Protein AF-A0A5B0RCK7-F1 (afdb_monomer_lite)

Foldseek 3Di:
DDDDDDDDDDDDDDDDDDDDDDDDDDDPCPVPPPDPQDPLNVLLVLLLVCVLVPDDQVRSQVCCCPPVVDHDDSVVVVVSCVVSVVDPVSHDDDPDDDDDPVVVVVVVPPDDPPDDDD

Secondary structure (DSSP, 8-state):
----------------PPP-------------------HHHHHHHHHHHHHHTT--HHHHHHHHHHHH-----HHHHHHHHHHTT--TTTS-PPPPPPPPHHHHHHHHHT--------

Organism: NCBI:txid56615

Radius of gyration: 30.02 Å; chains: 1; bounding box: 58×98×50 Å

Sequence (118 aa):
MDILTSDYPNTSGTDDDPNPDESDQSTIKDHTNSNTLTSDDLVKLIVQSLLTSGHKGPKILQILREQHGISMSASTLTRKRQTWALRQVDLPQKPPKLLDPTVRASIIYCHPTQKAST

pLDDT: mean 75.55, std 17.01, range [42.31, 97.62]

Structure (mmCIF, N/CA/C/O backbone):
data_AF-A0A5B0RCK7-F1
#
_entry.id   AF-A0A5B0RCK7-F1
#
loop_
_atom_site.group_PDB
_atom_site.id
_atom_site.type_symbol
_atom_site.label_atom_id
_atom_site.label_alt_id
_a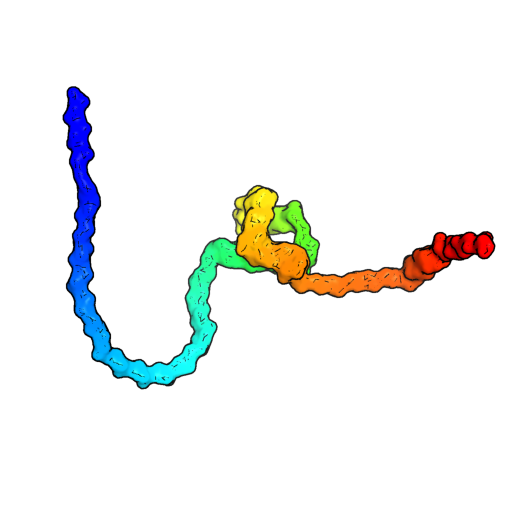tom_site.label_comp_id
_atom_site.label_asym_id
_atom_site.label_entity_id
_atom_site.label_seq_id
_atom_site.pdbx_PDB_ins_code
_atom_site.Cartn_x
_atom_site.Cartn_y
_atom_site.Cartn_z
_atom_site.occupancy
_atom_site.B_iso_or_equiv
_atom_site.auth_seq_id
_atom_site.auth_comp_id
_atom_site.auth_asym_id
_atom_site.auth_atom_id
_atom_site.pdbx_PDB_model_num
ATOM 1 N N . MET A 1 1 ? 12.880 50.944 -24.642 1.00 42.31 1 MET A N 1
ATOM 2 C CA . MET A 1 1 ? 12.672 50.315 -23.315 1.00 42.31 1 MET A CA 1
ATOM 3 C C . MET A 1 1 ? 13.525 49.073 -23.366 1.00 42.31 1 MET A C 1
ATOM 5 O O . MET A 1 1 ? 13.051 48.026 -23.782 1.00 42.31 1 MET A O 1
ATOM 9 N N . ASP A 1 2 ? 14.805 49.241 -23.068 1.00 49.94 2 ASP A N 1
ATOM 10 C CA . ASP A 1 2 ? 15.836 48.259 -23.378 1.00 49.94 2 ASP A CA 1
ATOM 11 C C . ASP A 1 2 ? 16.515 47.919 -22.056 1.00 49.94 2 ASP A C 1
ATOM 13 O O . ASP A 1 2 ? 17.226 48.744 -21.483 1.00 49.94 2 ASP A O 1
ATOM 17 N N . ILE A 1 3 ? 16.201 46.742 -21.514 1.00 57.16 3 ILE A N 1
ATOM 18 C CA . ILE A 1 3 ? 16.793 46.239 -20.274 1.00 57.16 3 ILE A CA 1
ATOM 19 C C . ILE A 1 3 ? 17.842 45.203 -20.679 1.00 57.16 3 ILE A C 1
ATOM 21 O O . ILE A 1 3 ? 17.513 44.073 -21.031 1.00 57.16 3 ILE A O 1
ATOM 25 N N . LEU A 1 4 ? 19.108 45.621 -20.667 1.00 59.84 4 LEU A N 1
ATOM 26 C CA . LEU A 1 4 ? 20.269 44.736 -20.734 1.00 59.84 4 LEU A CA 1
ATOM 27 C C . LEU A 1 4 ? 20.502 44.139 -19.340 1.00 59.84 4 LEU A C 1
ATOM 29 O O . LEU A 1 4 ? 20.915 44.851 -18.428 1.00 59.84 4 LEU A O 1
ATOM 33 N N . THR A 1 5 ? 20.250 42.843 -19.166 1.00 60.44 5 THR A N 1
ATOM 34 C CA . THR A 1 5 ? 20.640 42.102 -17.956 1.00 60.44 5 THR A CA 1
ATOM 35 C C . THR A 1 5 ? 21.871 41.245 -18.262 1.00 60.44 5 THR A C 1
ATOM 37 O O . THR A 1 5 ? 21.763 40.105 -18.699 1.00 60.44 5 THR A O 1
ATOM 40 N N . SER A 1 6 ? 23.045 41.849 -18.068 1.00 60.56 6 SER A N 1
ATOM 41 C CA . SER A 1 6 ? 24.309 41.206 -17.663 1.00 60.56 6 SER A CA 1
ATOM 42 C C . SER A 1 6 ? 24.152 40.585 -16.268 1.00 60.56 6 SER A C 1
ATOM 44 O O . SER A 1 6 ? 23.304 41.047 -15.511 1.00 60.56 6 SER A O 1
ATOM 46 N N . ASP A 1 7 ? 24.952 39.675 -15.734 1.00 55.94 7 ASP A N 1
ATOM 47 C CA . ASP A 1 7 ? 26.014 38.746 -16.134 1.00 55.94 7 ASP A CA 1
ATOM 48 C C . ASP A 1 7 ? 26.162 37.818 -14.882 1.00 55.94 7 ASP A C 1
ATOM 50 O O . ASP A 1 7 ? 25.414 37.954 -13.912 1.00 55.94 7 ASP A O 1
ATOM 54 N N . TYR A 1 8 ? 27.036 36.825 -14.922 1.00 65.06 8 TYR A N 1
ATOM 55 C CA . TYR A 1 8 ? 26.983 35.518 -14.257 1.00 65.06 8 TYR A CA 1
ATOM 56 C C . TYR A 1 8 ? 27.242 35.504 -12.726 1.00 65.06 8 TYR A C 1
ATOM 58 O O . TYR A 1 8 ? 27.738 36.479 -12.158 1.00 65.06 8 TYR A O 1
ATOM 66 N N . PRO A 1 9 ? 26.922 34.394 -12.017 1.00 64.12 9 PRO A N 1
ATOM 67 C CA . PRO A 1 9 ? 27.135 34.286 -10.573 1.00 64.12 9 PRO A CA 1
ATOM 68 C C . PRO A 1 9 ? 28.619 34.261 -10.184 1.00 64.12 9 PRO A C 1
ATOM 70 O O . PRO A 1 9 ? 29.416 33.480 -10.700 1.00 64.12 9 PRO A O 1
ATOM 73 N N . ASN A 1 10 ? 28.940 35.093 -9.194 1.00 56.38 10 ASN A N 1
ATOM 74 C CA . ASN A 1 10 ? 30.232 35.203 -8.531 1.00 56.38 10 ASN A CA 1
ATOM 75 C C . ASN A 1 10 ? 30.588 33.884 -7.815 1.00 56.38 10 ASN A C 1
ATOM 77 O O . ASN A 1 10 ? 29.970 33.530 -6.809 1.00 56.38 10 ASN A O 1
ATOM 81 N N . THR A 1 11 ? 31.577 33.145 -8.318 1.00 61.62 11 THR A N 1
ATOM 82 C CA . THR A 1 11 ? 32.159 31.996 -7.614 1.00 61.62 11 THR A CA 1
ATOM 83 C C . THR A 1 11 ? 33.141 32.511 -6.567 1.00 61.62 11 THR A C 1
ATOM 85 O O . THR A 1 11 ? 34.293 32.807 -6.881 1.00 61.62 11 THR A O 1
ATOM 88 N N . SER A 1 12 ? 32.692 32.639 -5.320 1.00 63.06 12 SER A N 1
ATOM 89 C CA . SER A 1 12 ? 33.587 32.944 -4.203 1.00 63.06 12 SER A CA 1
ATOM 90 C C . SER A 1 12 ? 34.255 31.645 -3.752 1.00 63.06 12 SER A C 1
ATOM 92 O O . SER A 1 12 ? 33.657 30.849 -3.030 1.00 63.06 12 SER A O 1
ATOM 94 N N . GLY A 1 13 ? 35.471 31.405 -4.243 1.00 57.16 13 GLY A N 1
ATOM 95 C CA . GLY A 1 13 ? 36.346 30.352 -3.738 1.00 57.16 13 GLY A CA 1
ATOM 96 C C . GLY A 1 13 ? 36.740 30.667 -2.299 1.00 57.16 13 GLY A C 1
ATOM 97 O O . GLY A 1 13 ? 37.287 31.735 -2.033 1.00 57.16 13 GLY A O 1
ATOM 98 N N . THR A 1 14 ? 36.412 29.762 -1.381 1.00 60.78 14 THR A N 1
ATOM 99 C CA . THR A 1 14 ? 36.947 29.771 -0.021 1.00 60.78 14 THR A CA 1
ATOM 100 C C . THR A 1 14 ? 38.129 28.812 0.007 1.00 60.78 14 THR A C 1
ATOM 102 O O . THR A 1 14 ? 37.987 27.627 -0.285 1.00 60.78 14 THR A O 1
ATOM 105 N N . ASP A 1 15 ? 39.289 29.386 0.276 1.00 65.31 15 ASP A N 1
ATOM 106 C CA . ASP A 1 15 ? 40.564 28.733 0.533 1.00 65.31 15 ASP A CA 1
ATOM 107 C C . ASP A 1 15 ? 40.661 28.605 2.060 1.00 65.31 15 ASP A C 1
ATOM 109 O O . ASP A 1 15 ? 40.685 29.626 2.746 1.00 65.31 15 ASP A O 1
ATOM 113 N N . ASP A 1 16 ? 40.569 27.387 2.598 1.00 63.62 16 ASP A N 1
ATOM 114 C CA . ASP A 1 16 ? 41.021 27.105 3.963 1.00 63.62 16 ASP A CA 1
ATOM 115 C C . ASP A 1 16 ? 41.603 25.682 4.013 1.00 63.62 16 ASP A C 1
ATOM 117 O O . ASP A 1 16 ? 41.055 24.733 3.439 1.00 63.62 16 ASP A O 1
ATOM 121 N N . ASP A 1 17 ? 42.780 25.620 4.619 1.00 65.81 17 ASP A N 1
ATOM 122 C CA . ASP A 1 17 ? 43.878 24.663 4.469 1.00 65.81 17 ASP A CA 1
ATOM 123 C C . ASP A 1 17 ? 43.581 23.311 5.180 1.00 65.81 17 ASP A C 1
ATOM 125 O O . ASP A 1 17 ? 42.613 23.186 5.939 1.00 65.81 17 ASP A O 1
ATOM 129 N N . PRO A 1 18 ? 44.374 22.245 4.947 1.00 57.56 18 PRO A N 1
ATOM 130 C CA . PRO A 1 18 ? 44.056 20.897 5.379 1.00 57.56 18 PRO A CA 1
ATOM 131 C C . PRO A 1 18 ? 44.380 20.654 6.857 1.00 57.56 18 PRO A C 1
ATOM 133 O O . PRO A 1 18 ? 45.447 20.979 7.372 1.00 57.56 18 PRO A O 1
ATOM 136 N N . ASN A 1 19 ? 43.455 19.950 7.505 1.00 56.09 19 ASN A N 1
ATOM 137 C CA . ASN A 1 19 ? 43.647 19.276 8.784 1.00 56.09 19 ASN A CA 1
ATOM 138 C C . ASN A 1 19 ? 44.794 18.248 8.691 1.00 56.09 19 ASN A C 1
ATOM 140 O O . ASN A 1 19 ? 44.848 17.488 7.717 1.00 56.09 19 ASN A O 1
ATOM 144 N N . PRO A 1 20 ? 45.640 18.137 9.726 1.00 59.66 20 PRO A N 1
ATOM 145 C CA . PRO A 1 20 ? 45.731 16.830 10.370 1.00 59.66 20 PRO A CA 1
ATOM 146 C C . PRO A 1 20 ? 46.004 16.955 11.873 1.00 59.66 20 PRO A C 1
ATOM 148 O O . PRO A 1 20 ? 47.097 17.335 12.281 1.00 59.66 20 PRO A O 1
ATOM 151 N N . ASP A 1 21 ? 45.054 16.538 12.703 1.00 47.94 21 ASP A N 1
ATOM 152 C CA . ASP A 1 21 ? 45.414 16.003 14.012 1.00 47.94 21 ASP A CA 1
ATOM 153 C C . ASP A 1 21 ? 44.626 14.721 14.257 1.00 47.94 21 ASP A C 1
ATOM 155 O O . ASP A 1 21 ? 43.390 14.680 14.229 1.00 47.94 21 ASP A O 1
ATOM 159 N N . GLU A 1 22 ? 45.393 13.645 14.374 1.00 60.62 22 GLU A N 1
ATOM 160 C CA . GLU A 1 22 ? 44.922 12.316 14.693 1.00 60.62 22 GLU A CA 1
ATOM 161 C C . GLU A 1 22 ? 44.479 12.285 16.152 1.00 60.62 22 GLU A C 1
ATOM 163 O O . GLU A 1 22 ? 45.253 12.570 17.062 1.00 60.62 22 GLU A O 1
ATOM 168 N N . SER A 1 23 ? 43.243 11.860 16.395 1.00 54.06 23 SER A N 1
ATOM 169 C CA . SER A 1 23 ? 42.858 11.419 17.727 1.00 54.06 23 SER A CA 1
ATOM 170 C C . SER A 1 23 ? 42.151 10.079 17.622 1.00 54.06 23 SER A C 1
ATOM 172 O O . SER A 1 23 ? 40.941 9.979 17.401 1.00 54.06 23 SER A O 1
ATOM 174 N N . ASP A 1 24 ? 42.970 9.037 17.748 1.00 58.84 24 ASP A N 1
ATOM 175 C CA . ASP A 1 24 ? 42.562 7.685 18.089 1.00 58.84 24 ASP A CA 1
ATOM 176 C C . ASP A 1 24 ? 41.775 7.706 19.403 1.00 58.84 24 ASP A C 1
ATOM 178 O O . ASP A 1 24 ? 42.330 7.612 20.496 1.00 58.84 24 ASP A O 1
ATOM 182 N N . GLN A 1 25 ? 40.451 7.772 19.306 1.00 54.59 25 GLN A N 1
ATOM 183 C CA . GLN A 1 25 ? 39.583 7.372 20.401 1.00 54.59 25 GLN A CA 1
ATOM 184 C C . GLN A 1 25 ? 38.638 6.293 19.889 1.00 54.59 25 GLN A C 1
ATOM 186 O O . GLN A 1 25 ? 37.547 6.550 19.372 1.00 54.59 25 GLN A O 1
ATOM 191 N N . SER A 1 26 ? 39.089 5.053 20.074 1.00 58.41 26 SER A N 1
ATOM 192 C CA . SER A 1 26 ? 38.261 3.856 20.040 1.00 58.41 26 SER A CA 1
ATOM 193 C C . SER A 1 26 ? 37.052 4.069 20.953 1.00 58.41 26 SER A C 1
ATOM 195 O O . SER A 1 26 ? 37.121 3.956 22.174 1.00 58.41 26 SER A O 1
ATOM 197 N N . THR A 1 27 ? 35.934 4.443 20.348 1.00 49.16 27 THR A N 1
ATOM 198 C CA . THR A 1 27 ? 34.622 4.401 20.972 1.00 49.16 27 THR A CA 1
ATOM 199 C C . THR A 1 27 ? 33.798 3.494 20.095 1.00 49.16 27 THR A C 1
ATOM 201 O O . THR A 1 27 ? 33.615 3.725 18.899 1.00 49.16 27 THR A O 1
ATOM 204 N N . ILE A 1 28 ? 33.392 2.383 20.696 1.00 60.34 28 ILE A N 1
ATOM 205 C CA . ILE A 1 28 ? 32.417 1.452 20.158 1.00 60.34 28 ILE A CA 1
ATOM 206 C C . ILE A 1 28 ? 31.282 2.304 19.587 1.00 60.34 28 ILE A C 1
ATOM 208 O O . ILE A 1 28 ? 30.565 2.962 20.340 1.00 60.34 28 ILE A O 1
ATOM 212 N N . LYS A 1 29 ? 31.173 2.354 18.252 1.00 49.75 29 LYS A N 1
ATOM 213 C CA . LYS A 1 29 ? 30.016 2.929 17.566 1.00 49.75 29 LYS A CA 1
ATOM 214 C C . LYS A 1 29 ? 28.851 2.006 17.866 1.00 49.75 29 LYS A C 1
ATOM 216 O O . LYS A 1 29 ? 28.523 1.128 17.070 1.00 49.75 29 LYS A O 1
ATOM 221 N N . ASP A 1 30 ? 28.266 2.193 19.040 1.00 47.19 30 ASP A N 1
ATOM 222 C CA . ASP A 1 30 ? 26.911 1.768 19.294 1.00 47.19 30 ASP A CA 1
ATOM 223 C C . ASP A 1 30 ? 26.069 2.487 18.242 1.00 47.19 30 ASP A C 1
ATOM 225 O O . ASP A 1 30 ? 25.984 3.717 18.188 1.00 47.19 30 ASP A O 1
ATOM 229 N N . HIS A 1 31 ? 25.597 1.703 17.281 1.00 51.81 31 HIS A N 1
ATOM 230 C CA . HIS A 1 31 ? 24.949 2.150 16.058 1.00 51.81 31 HIS A CA 1
ATOM 231 C C . HIS A 1 31 ? 23.515 2.600 16.365 1.00 51.81 31 HIS A C 1
ATOM 233 O O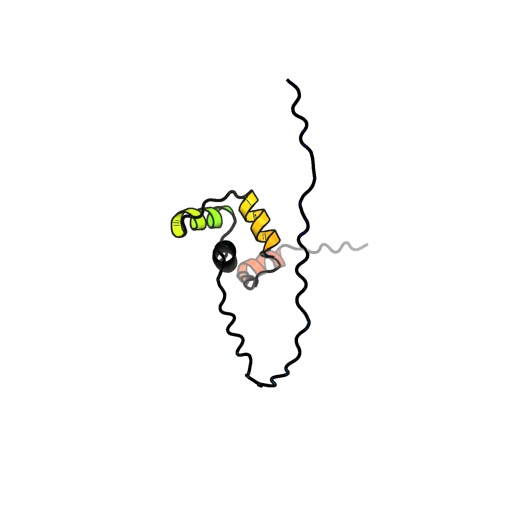 . HIS A 1 31 ? 22.574 2.278 15.646 1.00 51.81 31 HIS A O 1
ATOM 239 N N . THR A 1 32 ? 23.307 3.352 17.441 1.00 56.16 32 THR A N 1
ATOM 240 C CA . THR A 1 32 ? 22.085 4.121 17.635 1.00 56.16 32 THR A CA 1
ATOM 241 C C . THR A 1 32 ? 22.189 5.367 16.778 1.00 56.16 32 THR A C 1
ATOM 243 O O . THR A 1 32 ? 22.437 6.472 17.257 1.00 56.16 32 THR A O 1
ATOM 246 N N . ASN A 1 33 ? 22.013 5.157 15.469 1.00 55.53 33 ASN A N 1
ATOM 247 C CA . ASN A 1 33 ? 21.630 6.206 14.543 1.00 55.53 33 ASN A CA 1
ATOM 248 C C . ASN A 1 33 ? 20.431 6.919 15.168 1.00 55.53 33 ASN A C 1
ATOM 250 O O . ASN A 1 33 ? 19.338 6.354 15.272 1.00 55.53 33 ASN A O 1
ATOM 254 N N . SER A 1 34 ? 20.661 8.140 15.639 1.00 53.84 34 SER A N 1
ATOM 255 C CA . SER A 1 34 ? 19.610 9.067 16.027 1.00 53.84 34 SER A CA 1
ATOM 256 C C . SER A 1 34 ? 18.842 9.412 14.750 1.00 53.84 34 SER A C 1
ATOM 258 O O . SER A 1 34 ? 19.163 10.358 14.036 1.00 53.84 34 SER A O 1
ATOM 260 N N . ASN A 1 35 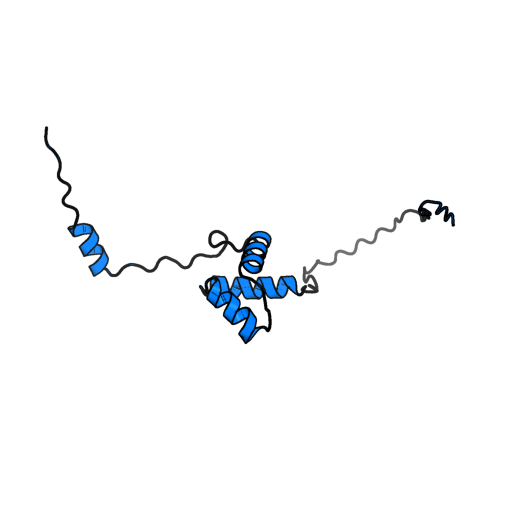? 17.917 8.527 14.375 1.00 58.62 35 ASN A N 1
ATOM 261 C CA . ASN A 1 35 ? 17.150 8.612 13.145 1.00 58.62 35 ASN A CA 1
ATOM 262 C C . ASN A 1 35 ? 16.154 9.758 13.300 1.00 58.62 35 ASN A C 1
ATOM 264 O O . ASN A 1 35 ? 15.096 9.596 13.911 1.00 58.62 35 ASN A O 1
ATOM 268 N N . THR A 1 36 ? 16.466 10.908 12.712 1.00 62.09 36 THR A N 1
ATOM 269 C CA . THR A 1 36 ? 15.462 11.913 12.370 1.00 62.09 36 THR A CA 1
ATOM 270 C C . THR A 1 36 ? 14.549 11.305 11.306 1.00 62.09 36 THR A C 1
ATOM 272 O O . THR A 1 36 ? 14.775 11.414 10.105 1.00 62.09 36 THR A O 1
ATOM 275 N N . LEU A 1 37 ? 13.546 10.551 11.757 1.00 75.31 37 LEU A N 1
ATOM 276 C CA . LEU A 1 37 ? 12.660 9.805 10.875 1.00 75.31 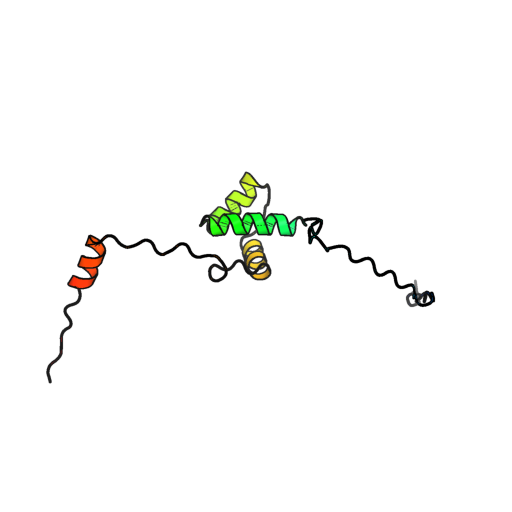37 LEU A CA 1
ATOM 277 C C . LEU A 1 37 ? 11.865 10.803 10.029 1.00 75.31 37 LEU A C 1
ATOM 279 O O . LEU A 1 37 ? 11.144 11.649 10.565 1.00 75.31 37 LEU A O 1
ATOM 283 N N . THR A 1 38 ? 12.023 10.743 8.707 1.00 86.81 38 THR A N 1
ATOM 284 C CA . THR A 1 38 ? 11.308 11.665 7.825 1.00 86.81 38 THR A CA 1
ATOM 285 C C . THR A 1 38 ? 9.816 11.327 7.811 1.00 86.81 38 THR A C 1
ATOM 287 O O . THR A 1 38 ? 9.399 10.210 8.133 1.00 86.81 38 THR A O 1
ATOM 290 N N . SER A 1 39 ? 8.976 12.281 7.395 1.00 89.69 39 SER A N 1
ATOM 291 C CA . SER A 1 39 ? 7.545 12.008 7.207 1.00 89.69 39 SER A CA 1
ATOM 292 C C . SER A 1 39 ? 7.321 10.842 6.234 1.00 89.69 39 SER A C 1
ATOM 294 O O . SER A 1 39 ? 6.438 10.019 6.466 1.00 89.69 39 SER A O 1
ATOM 296 N N . ASP A 1 40 ? 8.147 10.719 5.188 1.00 92.06 40 ASP A N 1
ATOM 297 C CA . ASP A 1 40 ? 8.025 9.639 4.204 1.00 92.06 40 ASP A CA 1
ATOM 298 C C . ASP A 1 40 ? 8.361 8.267 4.804 1.00 92.06 40 ASP A C 1
ATOM 300 O O . ASP A 1 40 ? 7.645 7.299 4.539 1.00 92.06 40 ASP A O 1
ATOM 304 N N . ASP A 1 41 ? 9.364 8.200 5.684 1.00 93.44 41 ASP A N 1
ATOM 305 C CA . ASP A 1 41 ? 9.732 6.972 6.396 1.00 93.44 41 ASP A CA 1
ATOM 306 C C . ASP A 1 41 ? 8.608 6.492 7.322 1.00 93.44 41 ASP A C 1
ATOM 308 O O . ASP A 1 41 ? 8.312 5.295 7.368 1.00 93.44 41 ASP A O 1
ATOM 312 N N . LEU A 1 42 ? 7.908 7.411 8.000 1.00 94.19 42 LEU A N 1
ATOM 313 C CA . LEU A 1 42 ? 6.723 7.065 8.796 1.00 94.19 42 LEU A CA 1
ATOM 314 C C . LEU A 1 42 ? 5.626 6.459 7.915 1.00 94.19 42 LEU A C 1
ATOM 316 O O . LEU A 1 42 ? 5.064 5.414 8.253 1.00 94.19 42 LEU A O 1
ATOM 320 N N . VAL A 1 43 ? 5.339 7.071 6.759 1.00 95.12 43 VAL A N 1
ATOM 321 C CA . VAL A 1 43 ? 4.339 6.526 5.826 1.00 95.12 43 VAL A CA 1
ATOM 322 C C . VAL A 1 43 ? 4.769 5.153 5.312 1.00 95.12 43 VAL A C 1
ATOM 324 O O . VAL A 1 43 ? 3.936 4.247 5.230 1.00 95.12 43 VAL A O 1
ATOM 327 N N . LYS A 1 44 ? 6.057 4.966 5.004 1.00 95.38 44 LYS A N 1
ATOM 328 C CA . LYS A 1 44 ? 6.611 3.678 4.577 1.00 95.38 44 LYS A CA 1
ATOM 329 C C . LYS A 1 44 ? 6.369 2.593 5.625 1.00 95.38 44 LYS A C 1
ATOM 331 O O . LYS A 1 44 ? 5.860 1.529 5.271 1.00 95.38 44 LYS A O 1
ATOM 336 N N . LEU A 1 45 ? 6.667 2.869 6.896 1.00 94.56 45 LEU A N 1
ATOM 337 C CA . LEU A 1 45 ? 6.462 1.925 8.001 1.00 94.56 45 LEU A CA 1
ATOM 338 C C . LEU A 1 45 ? 4.985 1.556 8.180 1.00 94.56 45 LEU A C 1
ATOM 340 O O . LEU A 1 45 ? 4.655 0.375 8.312 1.00 94.56 45 LEU A O 1
ATOM 344 N N . ILE A 1 46 ? 4.085 2.543 8.117 1.00 95.62 46 ILE A N 1
ATOM 345 C CA . ILE A 1 46 ? 2.637 2.307 8.193 1.00 95.62 46 ILE A CA 1
ATOM 346 C C . ILE A 1 46 ? 2.190 1.404 7.038 1.00 95.62 46 ILE A C 1
ATOM 348 O O . ILE A 1 46 ? 1.553 0.375 7.259 1.00 95.62 46 ILE A O 1
ATOM 352 N N . VAL A 1 47 ? 2.554 1.743 5.798 1.00 95.00 47 VAL A N 1
ATOM 353 C CA . VAL A 1 47 ? 2.168 0.962 4.613 1.00 95.00 47 VAL A CA 1
ATOM 354 C C . VAL A 1 47 ? 2.730 -0.459 4.677 1.00 95.00 47 VAL A C 1
ATOM 356 O O . VAL A 1 47 ? 2.016 -1.407 4.350 1.00 95.00 47 VAL A O 1
ATOM 359 N N . GLN A 1 48 ? 3.973 -0.626 5.130 1.00 94.00 48 GLN A N 1
ATOM 360 C CA . GLN A 1 48 ? 4.588 -1.936 5.325 1.00 94.00 48 GLN A CA 1
ATOM 361 C C . GLN A 1 48 ? 3.806 -2.780 6.340 1.00 94.00 48 GLN A C 1
ATOM 363 O O . GLN A 1 48 ? 3.476 -3.925 6.036 1.00 94.00 48 GLN A O 1
ATOM 368 N N . SER A 1 49 ? 3.442 -2.206 7.490 1.00 93.56 49 SER A N 1
ATOM 369 C CA . SER A 1 49 ? 2.630 -2.872 8.519 1.00 93.56 49 SER A CA 1
ATOM 370 C C . SER A 1 49 ? 1.243 -3.290 8.006 1.00 93.56 49 SER A C 1
ATOM 372 O O . SER A 1 49 ? 0.760 -4.398 8.260 1.00 93.56 49 SER A O 1
ATOM 374 N N . LEU A 1 50 ? 0.598 -2.438 7.205 1.00 94.31 50 LEU A N 1
ATOM 375 C CA . LEU A 1 50 ? -0.703 -2.759 6.614 1.00 94.31 50 LEU A CA 1
ATOM 376 C C . LEU A 1 50 ? -0.612 -3.910 5.607 1.00 94.31 50 LEU A C 1
ATOM 378 O O . LEU A 1 50 ? -1.505 -4.760 5.548 1.00 94.31 50 LEU A O 1
ATOM 382 N N . LEU A 1 51 ? 0.468 -3.957 4.827 1.00 92.38 51 LEU A N 1
ATOM 383 C CA . LEU A 1 51 ? 0.702 -5.023 3.860 1.00 92.38 51 LEU A CA 1
ATOM 384 C C . LEU A 1 51 ? 1.024 -6.361 4.543 1.00 92.38 51 LEU A C 1
ATOM 386 O O . LEU A 1 51 ? 0.481 -7.383 4.123 1.00 92.38 51 LEU A O 1
ATOM 390 N N . THR A 1 52 ? 1.843 -6.374 5.601 1.00 89.44 52 THR A N 1
ATOM 391 C CA . THR A 1 52 ? 2.130 -7.600 6.376 1.00 89.44 52 THR A CA 1
ATOM 392 C C . THR A 1 52 ? 0.891 -8.118 7.106 1.00 89.44 52 THR A C 1
ATOM 394 O O . THR A 1 52 ? 0.702 -9.328 7.217 1.00 89.44 52 THR A O 1
ATOM 397 N N . SER A 1 53 ? -0.010 -7.219 7.508 1.00 89.94 53 SER A N 1
ATOM 398 C CA . SER A 1 53 ? -1.329 -7.563 8.058 1.00 89.94 53 SER A CA 1
ATOM 399 C C . SER A 1 53 ? -2.304 -8.119 7.005 1.00 89.94 53 SER A C 1
ATOM 401 O O . SER A 1 53 ? -3.363 -8.644 7.348 1.00 89.94 53 SER A O 1
ATOM 403 N N . GLY A 1 54 ? -1.961 -8.039 5.714 1.00 88.94 54 GLY A N 1
ATOM 404 C CA . GLY A 1 54 ? -2.749 -8.587 4.607 1.00 88.94 54 GLY A CA 1
ATOM 405 C C . GLY A 1 54 ? -3.762 -7.618 3.990 1.00 88.94 54 GLY A C 1
ATOM 406 O O . GLY A 1 54 ? -4.577 -8.033 3.160 1.00 88.94 54 GLY A O 1
ATOM 407 N N . HIS A 1 55 ? -3.725 -6.330 4.345 1.00 92.31 55 HIS A N 1
ATOM 408 C CA . HIS A 1 55 ? -4.569 -5.329 3.697 1.00 92.31 55 HIS A CA 1
ATOM 409 C C . HIS A 1 55 ? -4.138 -5.094 2.243 1.00 92.31 55 HIS A C 1
ATOM 411 O O . HIS A 1 55 ? -2.968 -5.203 1.879 1.00 92.31 55 HIS A O 1
ATOM 417 N N . LYS A 1 56 ? -5.110 -4.761 1.386 1.00 89.25 56 LYS A N 1
ATOM 418 C CA . LYS A 1 56 ? -4.909 -4.550 -0.056 1.00 89.25 56 LYS A CA 1
ATOM 419 C C . LYS A 1 56 ? -5.347 -3.149 -0.473 1.00 89.25 56 LYS A C 1
ATOM 421 O O . LYS A 1 56 ? -6.212 -2.566 0.172 1.00 89.25 56 LYS A O 1
ATOM 426 N N . GLY A 1 57 ? -4.764 -2.651 -1.568 1.00 89.75 57 GLY A N 1
ATOM 427 C CA . GLY A 1 57 ? -4.921 -1.310 -2.164 1.00 89.75 57 GLY A CA 1
ATOM 428 C C . GLY A 1 57 ? -6.013 -0.403 -1.574 1.00 89.75 57 GLY A C 1
ATOM 429 O O . GLY A 1 57 ? -5.672 0.478 -0.787 1.00 89.75 57 GLY A O 1
ATOM 430 N N . PRO A 1 58 ? -7.307 -0.604 -1.900 1.00 94.25 58 PRO A N 1
ATOM 431 C CA . PRO A 1 58 ? -8.386 0.265 -1.421 1.00 94.25 58 PRO A CA 1
ATOM 432 C C . PRO A 1 58 ? -8.483 0.349 0.106 1.00 94.25 58 PRO A C 1
ATOM 434 O O . PRO A 1 58 ? -8.688 1.427 0.657 1.00 94.25 58 PRO A O 1
ATOM 437 N N . LYS A 1 59 ? -8.272 -0.773 0.803 1.00 96.50 59 LYS A N 1
ATOM 438 C CA . LYS A 1 59 ? -8.316 -0.818 2.267 1.00 96.50 59 LYS A CA 1
ATOM 439 C C . LYS A 1 59 ? -7.135 -0.083 2.895 1.00 96.50 59 LYS A C 1
ATOM 441 O O . LYS A 1 59 ? -7.313 0.579 3.908 1.00 96.50 59 LYS A O 1
ATOM 446 N N . ILE A 1 60 ? -5.956 -0.154 2.275 1.00 96.06 60 ILE A N 1
ATOM 447 C CA . ILE A 1 60 ? -4.782 0.611 2.717 1.00 96.06 60 ILE A CA 1
ATOM 448 C C . ILE A 1 60 ? -5.066 2.111 2.602 1.00 96.06 60 ILE A C 1
ATOM 450 O O . ILE A 1 60 ? -4.842 2.840 3.559 1.00 96.06 60 ILE A O 1
ATOM 454 N N . LEU A 1 61 ? -5.614 2.568 1.470 1.00 96.88 61 LEU A N 1
ATOM 455 C CA . LEU A 1 61 ? -5.979 3.977 1.277 1.00 96.88 61 LEU A CA 1
ATOM 456 C C . LEU A 1 61 ? -7.021 4.453 2.295 1.00 96.88 61 LEU A C 1
ATOM 458 O O . LEU A 1 61 ? -6.906 5.563 2.810 1.00 96.88 61 LEU A O 1
ATOM 462 N N . GLN A 1 62 ? -8.009 3.608 2.601 1.00 97.62 62 GLN A N 1
ATOM 463 C CA . GLN A 1 62 ? -9.003 3.892 3.631 1.00 97.62 62 GLN A CA 1
ATOM 464 C C . GLN A 1 62 ? -8.339 4.093 5.000 1.00 97.62 62 GLN A C 1
ATOM 466 O O . GLN A 1 62 ? -8.565 5.113 5.641 1.00 97.62 62 GLN A O 1
ATOM 471 N N . ILE A 1 63 ? -7.479 3.160 5.421 1.00 97.44 63 ILE A N 1
ATOM 472 C CA . ILE A 1 63 ? -6.808 3.223 6.727 1.00 97.44 63 ILE A CA 1
ATOM 473 C C . ILE A 1 63 ? -5.865 4.429 6.807 1.00 97.44 63 ILE A C 1
ATOM 475 O O . ILE A 1 63 ? -5.874 5.142 7.806 1.00 97.44 63 ILE A O 1
ATOM 479 N N . LEU A 1 64 ? -5.100 4.705 5.746 1.00 96.50 64 LEU A N 1
ATOM 480 C CA . LEU A 1 64 ? -4.230 5.882 5.676 1.00 96.50 64 LEU A CA 1
ATOM 481 C C . LEU A 1 64 ? -5.016 7.179 5.893 1.00 96.50 64 LEU A C 1
ATOM 483 O O . LEU A 1 64 ? -4.577 8.033 6.660 1.00 96.50 64 LEU A O 1
ATOM 487 N N . ARG A 1 65 ? -6.194 7.304 5.275 1.00 97.31 65 ARG A N 1
ATOM 488 C CA . ARG A 1 65 ? -7.046 8.486 5.422 1.00 97.31 65 ARG A CA 1
ATOM 489 C C . ARG A 1 65 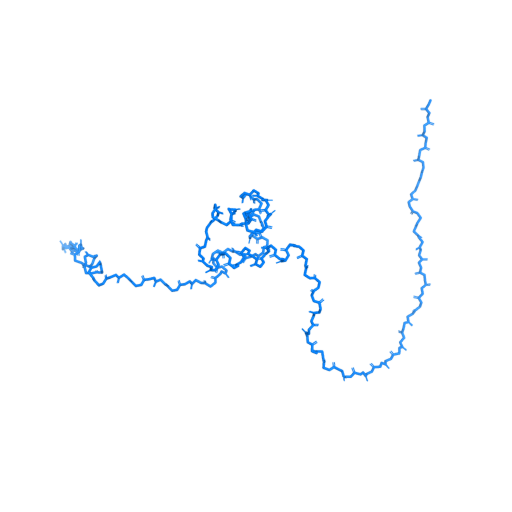? -7.687 8.570 6.805 1.00 97.31 65 ARG A C 1
ATOM 491 O O . ARG A 1 65 ? -7.600 9.613 7.439 1.00 97.31 65 ARG A O 1
ATOM 498 N N . GLU A 1 66 ? -8.352 7.504 7.241 1.00 97.50 66 GLU A N 1
ATOM 499 C CA . GLU A 1 66 ? -9.198 7.510 8.443 1.00 97.50 66 GLU A CA 1
ATOM 500 C C . GLU A 1 66 ? -8.386 7.500 9.741 1.00 97.50 66 GLU A C 1
ATOM 502 O O . GLU A 1 66 ? -8.755 8.182 10.688 1.00 97.50 66 GLU A O 1
ATOM 507 N N . GLN A 1 67 ? -7.289 6.738 9.789 1.00 96.94 67 GLN A N 1
ATOM 508 C CA . GLN A 1 67 ? -6.520 6.518 11.021 1.00 96.94 67 GLN A CA 1
ATOM 509 C C . GLN A 1 67 ? -5.288 7.418 11.123 1.00 96.94 67 GLN A C 1
ATOM 511 O O . GLN A 1 67 ? -4.864 7.765 12.220 1.00 96.94 67 GLN A O 1
ATOM 516 N N . HIS A 1 68 ? -4.702 7.793 9.983 1.00 94.94 68 HIS A N 1
ATOM 517 C CA . HIS A 1 68 ? -3.446 8.545 9.950 1.00 94.94 68 HIS A CA 1
ATOM 518 C C . HIS A 1 68 ? -3.587 9.947 9.342 1.00 94.94 68 HIS A C 1
ATOM 520 O O . HIS A 1 68 ? -2.611 10.690 9.318 1.00 94.94 68 HIS A O 1
ATOM 526 N N . GLY A 1 69 ? -4.768 10.325 8.831 1.00 95.81 69 GLY A N 1
ATOM 527 C CA . GLY A 1 69 ? -4.985 11.622 8.178 1.00 95.81 69 GLY A CA 1
ATOM 528 C C . GLY A 1 69 ? -4.223 11.797 6.856 1.00 95.81 69 GLY A C 1
ATOM 529 O O . GLY A 1 69 ? -4.126 12.904 6.332 1.00 95.81 69 GLY A O 1
ATOM 530 N N . ILE A 1 70 ? -3.676 10.715 6.295 1.00 95.56 70 ILE A N 1
ATOM 531 C CA . ILE A 1 70 ? -2.856 10.736 5.083 1.00 95.56 70 ILE A CA 1
ATOM 532 C C . ILE A 1 70 ? -3.756 10.479 3.876 1.00 95.56 70 ILE A C 1
ATOM 534 O O . ILE A 1 70 ? -4.213 9.361 3.633 1.00 95.56 70 ILE A O 1
ATOM 538 N N . SER A 1 71 ? -3.974 11.515 3.070 1.00 95.25 71 SER A N 1
ATOM 539 C CA . SER A 1 71 ? -4.681 11.386 1.796 1.00 95.25 71 SER A CA 1
ATOM 540 C C . SER A 1 71 ? -3.690 11.228 0.645 1.00 95.25 71 SER A C 1
ATOM 542 O O . SER A 1 71 ? -2.815 12.067 0.445 1.00 95.25 71 SER A O 1
ATOM 544 N N . MET A 1 72 ? -3.826 10.157 -0.137 1.00 95.00 72 MET A N 1
ATOM 545 C CA . MET A 1 72 ? -3.083 9.980 -1.385 1.00 95.00 72 MET A CA 1
ATOM 546 C C . MET A 1 72 ? -3.887 9.182 -2.410 1.00 95.00 72 MET A C 1
ATOM 548 O O . MET A 1 72 ? -4.825 8.464 -2.066 1.00 95.00 72 MET A O 1
ATOM 552 N N . SER A 1 73 ? -3.509 9.303 -3.683 1.00 96.44 73 SER A N 1
ATOM 553 C CA . SER A 1 73 ? -4.123 8.528 -4.763 1.00 96.44 73 SER A CA 1
ATOM 554 C C . SER A 1 73 ? -3.597 7.087 -4.801 1.00 96.44 73 SER A C 1
ATOM 556 O O . SER A 1 73 ? -2.497 6.792 -4.322 1.00 96.44 73 SER A O 1
ATOM 558 N N . ALA A 1 74 ? -4.346 6.186 -5.443 1.00 95.75 74 ALA A N 1
ATOM 559 C CA . ALA A 1 74 ? -3.896 4.815 -5.694 1.00 95.75 74 ALA A CA 1
ATOM 560 C C . ALA A 1 74 ? -2.599 4.765 -6.525 1.00 95.75 74 ALA A C 1
ATOM 562 O O . ALA A 1 74 ? -1.711 3.954 -6.250 1.00 95.75 74 ALA A O 1
ATOM 563 N N . SER A 1 75 ? -2.458 5.664 -7.503 1.00 96.88 75 SER A N 1
ATOM 564 C CA . SER A 1 75 ? -1.252 5.791 -8.326 1.00 96.88 75 SER A CA 1
ATOM 565 C C . SER A 1 75 ? -0.047 6.221 -7.489 1.00 96.88 75 SER A C 1
ATOM 567 O O . SER A 1 75 ? 1.028 5.634 -7.608 1.00 96.88 75 SER A O 1
ATOM 569 N N . THR A 1 76 ? -0.235 7.183 -6.579 1.00 96.06 76 THR A N 1
ATOM 570 C CA . THR A 1 76 ? 0.805 7.628 -5.638 1.00 96.06 76 THR A CA 1
ATOM 571 C C . THR A 1 76 ? 1.238 6.489 -4.719 1.00 96.06 76 THR A C 1
ATOM 573 O O . THR A 1 76 ? 2.434 6.237 -4.591 1.00 96.06 76 THR A O 1
ATOM 576 N N . LEU A 1 77 ? 0.283 5.757 -4.131 1.00 95.38 77 LEU A N 1
ATOM 577 C CA . LEU A 1 77 ? 0.577 4.590 -3.295 1.00 95.38 77 LEU A CA 1
ATOM 578 C C . LEU A 1 77 ? 1.361 3.527 -4.078 1.00 95.38 77 LEU A C 1
ATOM 580 O O . LEU A 1 77 ? 2.310 2.947 -3.557 1.00 95.38 77 LEU A O 1
ATOM 584 N N . THR A 1 78 ? 0.992 3.287 -5.336 1.00 94.12 78 THR A N 1
ATOM 585 C CA . THR A 1 78 ? 1.675 2.316 -6.201 1.00 94.12 78 THR A CA 1
ATOM 586 C C . THR A 1 78 ? 3.120 2.724 -6.467 1.00 94.12 78 THR A C 1
ATOM 588 O O . THR A 1 78 ? 4.023 1.916 -6.255 1.00 94.12 78 THR A O 1
ATOM 591 N N . ARG A 1 79 ? 3.350 3.986 -6.850 1.00 95.31 79 ARG A N 1
ATOM 592 C CA . ARG A 1 79 ? 4.698 4.531 -7.056 1.00 95.31 79 ARG A CA 1
ATOM 593 C C . ARG A 1 79 ? 5.538 4.429 -5.782 1.00 95.31 79 ARG A C 1
ATOM 595 O O . ARG A 1 79 ? 6.639 3.897 -5.834 1.00 95.31 79 ARG A O 1
ATOM 602 N N . LYS A 1 80 ? 5.006 4.857 -4.632 1.00 94.00 80 LYS A N 1
ATOM 603 C CA . LYS A 1 80 ? 5.717 4.775 -3.345 1.00 94.00 80 LYS A CA 1
ATOM 604 C C . LYS A 1 80 ? 6.079 3.335 -2.978 1.00 94.00 80 LYS A C 1
ATOM 606 O O . LYS A 1 80 ? 7.220 3.059 -2.632 1.00 94.00 80 LYS A O 1
ATOM 611 N N . ARG A 1 81 ? 5.154 2.383 -3.147 1.00 93.56 81 ARG A N 1
ATOM 612 C CA . ARG A 1 81 ? 5.435 0.954 -2.919 1.00 93.56 81 ARG A CA 1
ATOM 613 C C . ARG A 1 81 ? 6.556 0.414 -3.806 1.00 93.56 81 ARG A C 1
ATOM 615 O O . ARG A 1 81 ? 7.308 -0.435 -3.342 1.00 93.56 81 ARG A O 1
ATOM 622 N N . GLN A 1 82 ? 6.661 0.871 -5.053 1.00 92.25 82 GLN A N 1
ATOM 623 C CA . GLN A 1 82 ? 7.769 0.502 -5.938 1.00 92.25 82 GLN A CA 1
ATOM 624 C C . GLN A 1 82 ? 9.088 1.102 -5.446 1.00 92.25 82 GLN A C 1
ATOM 626 O O . GLN A 1 82 ? 10.063 0.371 -5.306 1.00 92.25 82 GLN A O 1
ATOM 631 N N . THR A 1 83 ? 9.100 2.397 -5.119 1.00 94.12 83 THR A N 1
ATOM 632 C CA . THR A 1 83 ? 10.281 3.099 -4.589 1.00 94.12 83 THR A CA 1
ATOM 633 C C . THR A 1 83 ? 10.794 2.475 -3.292 1.00 94.12 83 THR A C 1
ATOM 635 O O . THR A 1 83 ? 11.996 2.357 -3.092 1.00 94.12 83 THR A O 1
ATOM 638 N N . TRP A 1 84 ? 9.890 2.031 -2.423 1.00 93.81 84 TRP A N 1
ATOM 639 C CA . TRP A 1 84 ? 10.230 1.423 -1.140 1.00 93.81 84 TRP A CA 1
ATOM 640 C C . TRP A 1 84 ? 10.463 -0.093 -1.194 1.00 93.81 84 TRP A C 1
ATOM 642 O O . TRP A 1 84 ? 10.644 -0.693 -0.137 1.00 93.81 84 TRP A O 1
ATOM 652 N N . ALA A 1 85 ? 10.419 -0.712 -2.380 1.00 91.62 85 ALA A N 1
ATOM 653 C CA . ALA A 1 85 ? 10.517 -2.164 -2.562 1.00 91.62 85 ALA A CA 1
ATOM 654 C C . ALA A 1 85 ? 9.509 -2.974 -1.709 1.00 91.62 85 ALA A C 1
ATOM 656 O O . ALA A 1 85 ? 9.825 -4.027 -1.173 1.00 91.62 85 ALA A O 1
ATOM 657 N N . LEU A 1 86 ? 8.263 -2.493 -1.589 1.00 89.25 86 LEU A N 1
ATOM 658 C CA . LEU A 1 86 ? 7.170 -3.149 -0.850 1.00 89.25 86 LEU A CA 1
ATOM 659 C C . LEU A 1 86 ? 6.221 -3.934 -1.780 1.00 89.25 86 LEU A C 1
ATOM 661 O O . LEU A 1 86 ? 4.981 -3.842 -1.682 1.00 89.25 86 LEU A O 1
ATOM 665 N N . ARG A 1 87 ? 6.768 -4.678 -2.751 1.00 80.19 87 ARG A N 1
ATOM 666 C CA . ARG A 1 87 ? 5.946 -5.562 -3.598 1.00 80.19 87 ARG A CA 1
ATOM 667 C C . ARG A 1 87 ? 5.649 -6.849 -2.833 1.00 80.19 87 ARG A C 1
ATOM 669 O O . ARG A 1 87 ? 6.366 -7.219 -1.918 1.00 80.19 87 ARG A O 1
ATOM 676 N N . GLN A 1 88 ? 4.586 -7.560 -3.211 1.00 71.62 88 GLN A N 1
ATOM 677 C CA . GLN A 1 88 ? 4.210 -8.804 -2.517 1.00 71.62 88 GLN A CA 1
ATOM 678 C C . GLN A 1 88 ? 5.305 -9.880 -2.538 1.00 71.62 88 GLN A C 1
ATOM 680 O O . GLN A 1 88 ? 5.307 -10.738 -1.665 1.00 71.62 88 GLN A O 1
ATOM 685 N N . VAL A 1 89 ? 6.206 -9.843 -3.524 1.00 67.19 89 VAL A N 1
ATOM 686 C CA . VAL A 1 89 ? 7.368 -10.743 -3.598 1.00 67.19 89 VAL A CA 1
ATOM 687 C C . VAL A 1 89 ? 8.447 -10.396 -2.573 1.00 67.19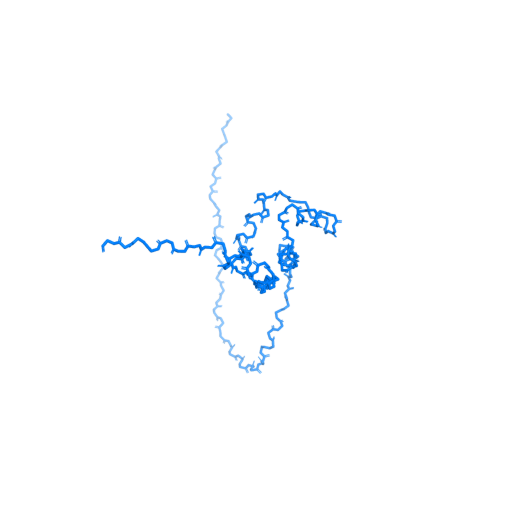 89 VAL A C 1
ATOM 689 O O . VAL A 1 89 ? 9.191 -11.275 -2.162 1.00 67.19 89 VAL A O 1
ATOM 692 N N . ASP A 1 90 ? 8.503 -9.134 -2.153 1.00 64.75 90 ASP A N 1
ATOM 693 C CA . ASP A 1 90 ? 9.517 -8.604 -1.244 1.00 64.75 90 ASP A CA 1
ATOM 694 C C . ASP A 1 90 ? 9.054 -8.685 0.230 1.00 64.75 90 ASP A C 1
ATOM 696 O O . ASP A 1 90 ? 9.837 -8.456 1.148 1.00 64.75 90 ASP A O 1
ATOM 700 N N . LEU A 1 91 ? 7.775 -9.004 0.480 1.00 71.94 91 LEU A N 1
ATOM 701 C CA . LEU A 1 91 ? 7.215 -9.134 1.827 1.00 71.94 91 LEU A CA 1
ATOM 702 C C . LEU A 1 91 ? 7.202 -10.591 2.306 1.00 71.94 91 LEU A C 1
ATOM 704 O O . LEU A 1 91 ? 6.953 -11.494 1.503 1.00 71.94 91 LEU A O 1
ATOM 708 N N . PRO A 1 92 ? 7.370 -10.833 3.623 1.00 68.69 92 PRO A N 1
ATOM 709 C CA . PRO A 1 92 ? 7.230 -12.167 4.191 1.00 68.69 92 PRO A CA 1
ATOM 710 C C . PRO A 1 92 ? 5.832 -12.714 3.883 1.00 68.69 92 PRO A C 1
ATOM 712 O O . PRO A 1 92 ? 4.818 -12.184 4.345 1.00 68.69 92 PRO A O 1
ATOM 715 N N . GLN A 1 93 ? 5.771 -13.767 3.065 1.00 67.44 93 GLN A N 1
ATOM 716 C CA . GLN A 1 93 ? 4.511 -14.422 2.745 1.00 67.44 93 GLN A CA 1
ATOM 717 C C . GLN A 1 93 ? 4.060 -15.268 3.928 1.00 67.44 93 GLN A C 1
ATOM 719 O O . GLN A 1 93 ? 4.805 -16.096 4.453 1.00 67.44 93 GLN A O 1
ATOM 724 N N . LYS A 1 94 ? 2.799 -15.088 4.326 1.00 70.06 94 LYS A N 1
ATOM 725 C CA . LYS A 1 94 ? 2.150 -16.021 5.242 1.00 70.06 94 LYS A CA 1
ATOM 726 C C . LYS A 1 94 ? 2.102 -17.400 4.565 1.00 70.06 94 LYS A C 1
ATOM 728 O O . LYS A 1 94 ? 1.752 -17.450 3.382 1.00 70.06 94 LYS A O 1
ATOM 733 N N . PRO A 1 95 ? 2.424 -18.499 5.273 1.00 71.81 95 PRO A N 1
ATOM 734 C CA . PRO A 1 95 ? 2.352 -19.830 4.690 1.00 71.81 95 PRO A CA 1
ATOM 735 C C . PRO A 1 95 ? 0.957 -20.084 4.103 1.00 71.81 95 PRO A C 1
ATOM 737 O O . PRO A 1 95 ? -0.044 -19.633 4.682 1.00 71.81 95 PRO A O 1
ATOM 740 N N . PRO A 1 96 ? 0.872 -20.778 2.954 1.00 71.00 96 PRO A N 1
ATOM 741 C CA . PRO A 1 96 ? -0.403 -21.080 2.330 1.00 71.00 96 PRO A CA 1
ATOM 742 C C . PRO A 1 96 ? -1.279 -21.855 3.315 1.00 71.00 96 PRO A C 1
ATOM 744 O O . PRO A 1 96 ? -0.828 -22.790 3.979 1.00 71.00 96 PRO A O 1
ATOM 747 N N . LYS A 1 97 ? -2.547 -21.452 3.426 1.00 75.88 97 LYS A N 1
ATOM 748 C CA . LYS A 1 97 ? -3.518 -22.166 4.256 1.00 75.88 97 LYS A CA 1
ATOM 749 C C . LYS A 1 97 ? -3.691 -23.570 3.672 1.00 75.88 97 LYS A C 1
ATOM 751 O O . LYS A 1 97 ? -4.067 -23.697 2.508 1.00 75.88 97 LYS A O 1
ATOM 756 N N . LEU A 1 98 ? -3.408 -24.605 4.466 1.00 77.81 98 LEU A N 1
ATOM 757 C CA . LEU A 1 98 ? -3.645 -25.989 4.059 1.00 77.81 98 LEU A CA 1
ATOM 758 C C . LEU A 1 98 ? -5.127 -26.158 3.699 1.00 77.81 98 LEU A C 1
ATOM 760 O O . LEU A 1 98 ? -6.007 -25.758 4.465 1.00 77.81 98 LEU A O 1
ATOM 764 N N . LEU A 1 99 ? -5.387 -26.704 2.510 1.00 75.44 99 LEU A N 1
ATOM 765 C CA . LEU A 1 99 ? -6.738 -27.043 2.070 1.00 75.44 99 LEU A CA 1
ATOM 766 C C . LEU A 1 99 ? -7.314 -28.136 2.976 1.00 75.44 99 LEU A C 1
ATOM 768 O O . LEU A 1 99 ? -6.582 -29.029 3.414 1.00 75.44 99 LEU A O 1
ATOM 772 N N . ASP A 1 100 ? -8.624 -28.079 3.212 1.00 81.19 100 ASP A N 1
ATOM 773 C CA . ASP A 1 100 ? -9.341 -29.119 3.949 1.00 81.19 100 ASP A CA 1
ATOM 774 C C . ASP A 1 100 ? -9.125 -30.494 3.277 1.00 81.19 100 ASP A C 1
ATOM 776 O O . ASP A 1 100 ? -9.167 -30.574 2.041 1.00 81.19 100 ASP A O 1
ATOM 780 N N . PRO A 1 101 ? -8.883 -31.578 4.040 1.00 76.06 101 PRO A N 1
ATOM 781 C CA . PRO A 1 101 ? -8.689 -32.922 3.492 1.00 76.06 101 PRO A CA 1
ATOM 782 C C . PRO A 1 101 ? -9.784 -33.354 2.508 1.00 76.06 101 PRO A C 1
ATOM 784 O O . PRO A 1 101 ? -9.484 -33.995 1.501 1.00 76.06 101 PRO A O 1
ATOM 787 N N . THR A 1 102 ? -11.029 -32.944 2.746 1.00 76.06 102 THR A N 1
ATOM 788 C CA . THR A 1 102 ? -12.183 -33.247 1.889 1.00 76.06 102 THR A CA 1
ATOM 789 C C . THR A 1 102 ? -12.036 -32.600 0.513 1.00 76.06 102 THR A C 1
ATOM 791 O O . THR A 1 102 ? -12.241 -33.239 -0.515 1.00 76.06 102 THR A O 1
ATOM 794 N N . VAL A 1 103 ? -11.595 -31.340 0.479 1.00 74.06 103 VAL A N 1
ATOM 795 C CA . VAL A 1 103 ? -11.338 -30.604 -0.768 1.00 74.06 103 VAL A CA 1
ATOM 796 C C . VAL A 1 103 ? -10.174 -31.238 -1.532 1.00 74.06 103 VAL A C 1
ATOM 798 O O . VAL A 1 103 ? -10.224 -31.349 -2.756 1.00 74.06 103 VAL A O 1
ATOM 801 N N . ARG A 1 104 ? -9.143 -31.708 -0.816 1.00 74.19 104 ARG A N 1
ATOM 802 C CA . ARG A 1 104 ? -8.002 -32.415 -1.424 1.00 74.19 104 ARG A CA 1
ATOM 803 C C . ARG A 1 104 ? -8.442 -33.720 -2.090 1.00 74.19 104 ARG A C 1
ATOM 805 O O . ARG A 1 104 ? -8.012 -33.989 -3.208 1.00 74.19 104 ARG A O 1
ATOM 812 N N . ALA A 1 105 ? -9.310 -34.497 -1.442 1.00 70.62 105 ALA A N 1
ATOM 813 C CA . ALA A 1 105 ? -9.819 -35.754 -1.990 1.00 70.62 105 ALA A CA 1
ATOM 814 C C . ALA A 1 105 ? -10.654 -35.541 -3.266 1.00 70.62 105 ALA A C 1
ATOM 816 O O . ALA A 1 105 ? -10.462 -36.266 -4.241 1.00 70.62 105 ALA A O 1
ATOM 817 N N . SER A 1 106 ? -11.503 -34.507 -3.308 1.00 70.38 106 SER A N 1
ATOM 818 C CA . SER A 1 106 ? -12.314 -34.189 -4.494 1.00 70.38 106 SER A CA 1
ATOM 819 C C . SER A 1 106 ? -11.477 -33.828 -5.727 1.00 70.38 106 SER A C 1
ATOM 821 O O . SER A 1 106 ? -11.832 -34.216 -6.836 1.00 70.38 106 SER A O 1
ATOM 823 N N . ILE A 1 107 ? -10.350 -33.126 -5.553 1.00 70.38 107 ILE A N 1
ATOM 824 C CA . ILE A 1 107 ? -9.430 -32.794 -6.659 1.00 70.38 107 ILE A CA 1
ATOM 825 C C . ILE A 1 107 ? -8.735 -34.057 -7.190 1.00 70.38 107 ILE A C 1
ATOM 827 O O . ILE A 1 107 ? -8.604 -34.226 -8.400 1.00 70.38 107 ILE A O 1
ATOM 831 N N . ILE A 1 108 ? -8.309 -34.956 -6.296 1.00 68.62 108 ILE A N 1
ATOM 832 C CA . ILE A 1 108 ? -7.605 -36.192 -6.673 1.00 68.62 108 ILE A CA 1
ATOM 833 C C . ILE A 1 108 ? -8.552 -37.176 -7.380 1.00 68.62 108 ILE A C 1
ATOM 835 O O . ILE A 1 108 ? -8.143 -37.845 -8.323 1.00 68.62 108 ILE A O 1
ATOM 839 N N . TYR A 1 109 ? -9.819 -37.250 -6.964 1.00 62.59 109 TYR A N 1
ATOM 840 C CA . TYR A 1 109 ? -10.781 -38.219 -7.501 1.00 62.59 109 TYR A CA 1
ATOM 841 C C . TYR A 1 109 ? -11.389 -37.818 -8.863 1.00 62.59 109 TYR A C 1
ATOM 843 O O . TYR A 1 109 ? -11.903 -38.670 -9.581 1.00 62.59 109 TYR A O 1
ATOM 851 N N . CYS A 1 110 ? -11.315 -36.542 -9.261 1.00 58.28 110 CYS A N 1
ATOM 852 C CA . CYS A 1 110 ? -11.967 -36.037 -10.481 1.00 58.28 110 CYS A CA 1
ATOM 853 C C . CYS A 1 110 ? -11.135 -36.196 -11.775 1.00 58.28 110 CYS A C 1
ATOM 855 O O . CYS A 1 110 ? -11.590 -35.816 -12.852 1.00 58.28 110 CYS A O 1
ATOM 857 N N . HIS A 1 111 ? -9.927 -36.766 -11.711 1.00 59.53 111 HIS A N 1
ATOM 858 C CA . HIS A 1 111 ? -9.094 -37.013 -12.891 1.00 59.53 111 HIS A CA 1
ATOM 859 C C . HIS A 1 111 ? -9.030 -38.509 -13.243 1.00 59.53 111 HIS A C 1
ATOM 861 O O . HIS A 1 111 ? -8.111 -39.200 -12.801 1.00 59.53 111 HIS A O 1
ATOM 867 N N . PRO A 1 112 ? -9.931 -39.033 -14.094 1.00 58.59 112 PRO A N 1
ATOM 868 C CA . PRO A 1 112 ? -9.637 -40.255 -14.822 1.00 58.59 112 PRO A CA 1
ATOM 869 C C . PRO A 1 112 ? -8.581 -39.928 -15.885 1.00 58.59 112 PRO A C 1
ATOM 871 O O . PRO A 1 112 ? -8.862 -39.287 -16.898 1.00 58.59 112 PRO A O 1
ATOM 874 N N . THR A 1 113 ? -7.338 -40.350 -15.660 1.00 60.56 113 THR A N 1
ATOM 875 C CA . THR A 1 113 ? -6.323 -40.396 -16.714 1.00 60.56 113 THR A CA 1
ATOM 876 C C . THR A 1 113 ? -6.745 -41.453 -17.733 1.00 60.56 113 THR A C 1
ATOM 878 O O . THR A 1 113 ? -6.501 -42.645 -17.564 1.00 60.56 113 THR A O 1
ATOM 881 N N . GLN A 1 114 ? -7.412 -41.029 -18.808 1.00 55.88 114 GLN A N 1
ATOM 882 C CA . GLN A 1 114 ? -7.600 -41.882 -19.976 1.00 55.88 114 GLN A CA 1
ATOM 883 C C . GLN A 1 114 ? -6.223 -42.124 -20.607 1.00 55.88 114 GLN A C 1
ATOM 885 O O . GLN A 1 114 ? -5.709 -41.302 -21.363 1.00 55.88 114 GLN A O 1
ATOM 890 N N . LYS A 1 115 ? -5.593 -43.250 -20.257 1.00 52.34 115 LYS A N 1
ATOM 891 C CA . LYS A 1 115 ? -4.507 -43.816 -21.056 1.00 52.34 115 LYS A CA 1
ATOM 892 C C . LYS A 1 115 ? -5.109 -44.269 -22.384 1.00 52.34 115 LYS A C 1
ATOM 894 O O . LYS A 1 115 ? -5.821 -45.267 -22.426 1.00 52.34 115 LYS A O 1
ATOM 899 N N . ALA A 1 116 ? -4.827 -43.532 -23.453 1.00 56.06 116 ALA A N 1
ATOM 900 C CA . ALA A 1 116 ? -4.993 -44.038 -24.806 1.00 56.06 116 ALA A CA 1
ATOM 901 C C . ALA A 1 116 ? -3.948 -45.145 -25.031 1.00 56.06 116 ALA A C 1
ATOM 903 O O . ALA A 1 116 ? -2.746 -44.879 -25.006 1.00 56.06 116 ALA A O 1
ATOM 904 N N . SER A 1 117 ? -4.414 -46.386 -25.172 1.00 53.16 117 SER A N 1
ATOM 905 C CA . SER A 1 117 ? -3.640 -47.487 -25.747 1.00 53.16 117 SER A CA 1
ATOM 906 C C . SER A 1 117 ? -3.724 -47.385 -27.268 1.00 53.16 117 SER A C 1
ATOM 908 O O . SER A 1 117 ? -4.830 -47.387 -27.809 1.00 53.16 117 SER A O 1
ATOM 910 N N . THR A 1 118 ? -2.564 -47.326 -27.917 1.00 58.34 118 THR A N 1
ATOM 911 C CA . THR A 1 118 ? -2.371 -47.689 -29.326 1.00 58.34 118 THR A CA 1
ATOM 912 C C . THR A 1 118 ? -1.498 -48.931 -29.359 1.00 58.34 118 THR A C 1
ATOM 914 O O . THR A 1 118 ? -0.550 -48.980 -28.539 1.00 58.34 118 THR A O 1
#